Protein AF-A0A5C6YW09-F1 (afdb_monomer_lite)

Structure (mmCIF, N/CA/C/O backbone):
data_AF-A0A5C6YW09-F1
#
_entry.id   AF-A0A5C6YW09-F1
#
loop_
_atom_site.group_PDB
_atom_site.id
_atom_site.type_symbol
_atom_site.label_atom_id
_atom_site.label_alt_id
_atom_site.label_comp_id
_atom_site.label_asym_id
_atom_site.label_entity_id
_atom_site.label_seq_id
_atom_site.pdbx_PDB_ins_code
_atom_site.Cartn_x
_atom_site.Cartn_y
_atom_site.Cartn_z
_atom_site.occupancy
_atom_site.B_iso_or_equiv
_atom_site.auth_seq_id
_atom_site.auth_comp_id
_atom_site.auth_asym_id
_atom_site.auth_atom_id
_atom_site.pdbx_PDB_model_num
ATOM 1 N N . ALA A 1 1 ? 4.874 3.820 -14.809 1.00 83.19 1 ALA A N 1
ATOM 2 C CA . ALA A 1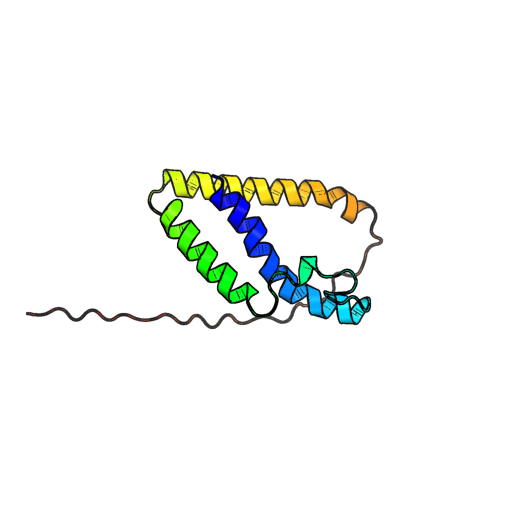 1 ? 4.154 4.893 -14.077 1.00 83.19 1 ALA A CA 1
ATOM 3 C C . ALA A 1 1 ? 2.950 4.374 -13.273 1.00 83.19 1 ALA A C 1
ATOM 5 O O . ALA A 1 1 ? 3.079 4.273 -12.063 1.00 83.19 1 ALA A O 1
ATOM 6 N N . ALA A 1 2 ? 1.816 3.986 -13.883 1.00 95.44 2 ALA A N 1
ATOM 7 C CA . ALA A 1 2 ? 0.582 3.629 -13.148 1.00 95.44 2 ALA A CA 1
ATOM 8 C C . ALA A 1 2 ? 0.754 2.545 -12.058 1.00 95.44 2 ALA A C 1
ATOM 10 O O . ALA A 1 2 ? 0.219 2.683 -10.960 1.00 95.44 2 ALA A O 1
ATOM 11 N N . PHE A 1 3 ? 1.565 1.512 -12.320 1.00 97.56 3 PHE A N 1
ATOM 12 C CA . PHE A 1 3 ? 1.893 0.470 -11.335 1.00 97.56 3 PHE A CA 1
ATOM 13 C C . PHE A 1 3 ? 2.558 1.006 -10.060 1.00 97.56 3 PHE A C 1
ATOM 15 O O . PHE A 1 3 ? 2.364 0.435 -8.992 1.00 97.56 3 PHE A O 1
ATOM 22 N N . GLY A 1 4 ? 3.287 2.119 -10.145 1.00 98.31 4 GLY A N 1
ATOM 23 C CA . GLY A 1 4 ? 3.874 2.789 -8.988 1.00 98.31 4 GLY A CA 1
ATOM 24 C C . GLY A 1 4 ? 2.832 3.388 -8.052 1.00 98.31 4 GLY A C 1
ATOM 25 O O . GLY A 1 4 ? 2.873 3.166 -6.847 1.00 98.31 4 GLY A O 1
ATOM 26 N N . SER A 1 5 ? 1.853 4.106 -8.602 1.00 98.44 5 SER A N 1
ATOM 27 C CA . SER A 1 5 ? 0.741 4.644 -7.811 1.00 98.44 5 SER A CA 1
ATOM 28 C C . SER A 1 5 ? -0.116 3.532 -7.213 1.00 98.44 5 SER A C 1
ATOM 30 O O . SER A 1 5 ? -0.451 3.580 -6.031 1.00 98.44 5 SER A O 1
ATOM 32 N N . LEU A 1 6 ? -0.410 2.489 -7.998 1.00 98.06 6 LEU A N 1
ATOM 33 C CA . LEU A 1 6 ? -1.140 1.319 -7.508 1.00 98.06 6 LEU A CA 1
ATOM 34 C C . LEU A 1 6 ? -0.381 0.589 -6.397 1.00 98.06 6 LEU A C 1
ATOM 36 O O . LEU A 1 6 ? -1.008 0.157 -5.441 1.00 98.06 6 LEU A O 1
ATOM 40 N N . TYR A 1 7 ? 0.952 0.521 -6.449 1.00 98.12 7 TYR A N 1
ATOM 41 C CA . TYR A 1 7 ? 1.749 -0.065 -5.369 1.00 98.12 7 TYR A CA 1
ATOM 42 C C . TYR A 1 7 ? 1.478 0.605 -4.018 1.00 98.12 7 TYR A C 1
ATOM 44 O O . TYR A 1 7 ? 1.332 -0.082 -3.008 1.00 98.12 7 TYR A O 1
ATOM 52 N N . VAL A 1 8 ? 1.369 1.935 -3.997 1.00 98.12 8 VAL A N 1
ATOM 53 C CA . VAL A 1 8 ? 1.068 2.687 -2.771 1.00 98.12 8 VAL A CA 1
ATOM 54 C C . VAL A 1 8 ? -0.343 2.380 -2.273 1.00 98.12 8 VAL A C 1
ATOM 56 O O . VAL A 1 8 ? -0.534 2.112 -1.086 1.00 98.12 8 VAL A O 1
ATOM 59 N N . LEU A 1 9 ? -1.325 2.389 -3.176 1.00 96.06 9 LEU A N 1
ATOM 60 C CA . LEU A 1 9 ? -2.731 2.183 -2.826 1.00 96.06 9 LEU A CA 1
ATOM 61 C C . LEU A 1 9 ? -3.009 0.742 -2.379 1.00 96.06 9 LEU A C 1
ATOM 63 O O . LEU A 1 9 ? -3.559 0.540 -1.299 1.00 96.06 9 LEU A O 1
ATOM 67 N N . GLU A 1 10 ? -2.561 -0.253 -3.141 1.00 96.38 10 GLU A N 1
ATOM 68 C CA . GLU A 1 10 ? -2.722 -1.674 -2.807 1.00 96.38 10 GLU A CA 1
ATOM 69 C C . GLU A 1 10 ? -1.928 -2.045 -1.547 1.00 96.38 10 GLU A C 1
ATOM 71 O O . GLU A 1 10 ? -2.409 -2.777 -0.680 1.00 96.38 10 GLU A O 1
ATOM 76 N N . GLY A 1 11 ? -0.727 -1.480 -1.387 1.00 96.31 11 GLY A N 1
ATOM 77 C CA . GLY A 1 11 ? 0.097 -1.683 -0.198 1.00 96.31 11 GLY A CA 1
ATOM 78 C C . GLY A 1 11 ? -0.534 -1.104 1.070 1.00 96.31 11 GLY 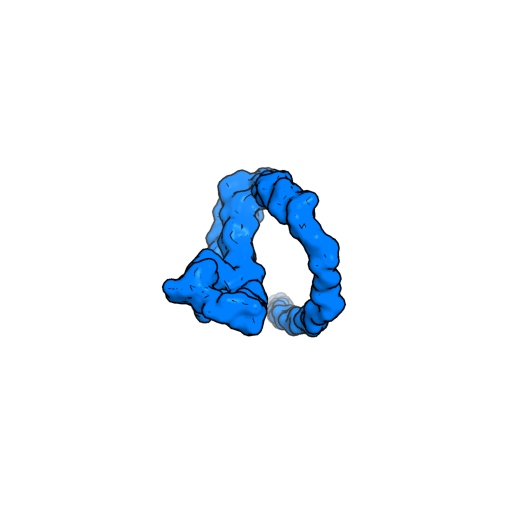A C 1
ATOM 79 O O . GLY A 1 11 ? -0.345 -1.655 2.158 1.00 96.31 11 GLY A O 1
ATOM 80 N N . SER A 1 12 ? -1.333 -0.037 0.952 1.00 96.44 12 SER A N 1
ATOM 81 C CA . SER A 1 12 ? -1.997 0.599 2.097 1.00 96.44 12 SER A CA 1
ATOM 82 C C . SER A 1 12 ? -2.957 -0.345 2.836 1.00 96.44 12 SER A C 1
ATOM 84 O O . SER A 1 12 ? -3.096 -0.241 4.058 1.00 96.44 12 SER A O 1
ATOM 86 N N . ALA A 1 13 ? -3.538 -1.332 2.141 1.00 95.94 13 ALA A N 1
ATOM 87 C CA . ALA A 1 13 ? -4.430 -2.320 2.744 1.00 95.94 13 ALA A CA 1
ATOM 88 C C . ALA A 1 13 ? -3.726 -3.175 3.816 1.00 95.94 13 ALA A C 1
ATOM 90 O O . ALA A 1 13 ? -4.347 -3.552 4.812 1.00 95.94 13 ALA A O 1
ATOM 91 N N . LEU A 1 14 ? -2.417 -3.434 3.672 1.00 96.56 14 LEU A N 1
ATOM 92 C CA . LEU A 1 14 ? -1.621 -4.118 4.699 1.00 96.56 14 LEU A CA 1
ATOM 93 C C . LEU A 1 14 ? -1.489 -3.278 5.971 1.00 96.56 14 LEU A C 1
ATOM 95 O O . LEU A 1 14 ? -1.622 -3.807 7.072 1.00 96.56 14 LEU A O 1
ATOM 99 N N . GLY A 1 15 ? -1.271 -1.968 5.828 1.00 95.12 15 GLY A N 1
ATOM 100 C CA . GLY A 1 15 ? -1.302 -1.038 6.958 1.00 95.12 15 GLY A CA 1
ATOM 101 C C . GLY A 1 15 ? -2.680 -1.014 7.624 1.00 95.12 15 GLY A C 1
ATOM 102 O O . GLY A 1 15 ? -2.780 -1.026 8.849 1.00 95.12 15 GLY A O 1
ATOM 103 N N . GLY A 1 16 ? -3.748 -1.090 6.826 1.00 95.62 16 GLY A N 1
ATOM 104 C CA . GLY A 1 16 ? -5.121 -1.237 7.306 1.00 95.62 16 GLY A CA 1
ATOM 105 C C . GLY A 1 16 ? -5.334 -2.451 8.223 1.00 95.62 16 GLY A C 1
ATOM 106 O O . GLY A 1 16 ? -5.999 -2.321 9.254 1.00 95.62 16 GLY A O 1
ATOM 107 N N . GLN A 1 17 ? -4.702 -3.597 7.935 1.00 95.69 17 GLN A N 1
ATOM 108 C CA . GLN A 1 17 ? -4.758 -4.776 8.818 1.00 95.69 17 GLN A CA 1
ATOM 109 C C . GLN A 1 17 ? -4.148 -4.511 10.199 1.00 95.69 17 GLN A C 1
ATOM 111 O O . GLN A 1 17 ? -4.614 -5.061 11.192 1.00 95.69 17 GLN A O 1
ATOM 116 N N . VAL A 1 18 ? -3.134 -3.645 10.278 1.00 95.50 18 VAL A N 1
ATOM 117 C CA . VAL A 1 18 ? -2.531 -3.227 11.553 1.00 95.50 18 VAL A CA 1
ATOM 118 C C . VAL A 1 18 ? -3.439 -2.238 12.289 1.00 95.50 18 VAL A C 1
ATOM 120 O O . VAL A 1 18 ? -3.581 -2.317 13.509 1.00 95.50 18 VAL A O 1
ATOM 123 N N . LEU A 1 19 ? -4.089 -1.324 11.561 1.00 95.94 19 LEU A N 1
ATOM 124 C CA . LEU A 1 19 ? -4.957 -0.296 12.142 1.00 95.94 19 LEU A CA 1
ATOM 125 C C . LEU A 1 19 ? -6.316 -0.839 12.601 1.00 95.94 19 LEU A C 1
ATOM 127 O O . LEU A 1 19 ? -6.850 -0.370 13.603 1.00 95.94 19 LEU A O 1
ATOM 131 N N . THR A 1 20 ? -6.879 -1.833 11.913 1.00 95.50 20 THR A N 1
ATOM 132 C CA . THR A 1 20 ? -8.235 -2.343 12.185 1.00 95.50 20 THR A CA 1
ATOM 133 C C . THR A 1 20 ? -8.429 -2.802 13.644 1.00 95.50 20 THR A C 1
ATOM 135 O O . THR A 1 20 ? -9.387 -2.345 14.274 1.00 95.50 20 THR A O 1
ATOM 138 N N . PRO A 1 21 ? -7.525 -3.597 14.258 1.00 94.94 21 PRO A N 1
ATOM 139 C CA . PRO A 1 21 ? -7.620 -3.937 15.681 1.00 94.94 21 PRO A CA 1
ATOM 140 C C . PRO A 1 21 ? -7.553 -2.716 16.609 1.00 94.94 21 PRO A C 1
ATOM 142 O O . PRO A 1 21 ? -8.230 -2.677 17.636 1.00 94.94 21 PRO A O 1
ATOM 145 N N . MET A 1 22 ? -6.763 -1.697 16.252 1.00 96.75 22 MET A N 1
ATOM 146 C CA . MET A 1 22 ? -6.633 -0.467 17.041 1.00 96.75 22 MET A CA 1
ATOM 147 C C . MET A 1 22 ? -7.917 0.366 16.995 1.00 96.75 22 MET A C 1
ATOM 149 O O . MET A 1 22 ? -8.339 0.896 18.024 1.00 96.75 22 MET A O 1
ATOM 153 N N . LEU A 1 23 ? -8.549 0.461 15.822 1.00 96.25 23 LEU A N 1
ATOM 154 C CA . LEU A 1 23 ? -9.821 1.159 15.627 1.00 96.25 23 LEU A CA 1
ATOM 155 C C . LEU A 1 23 ? -10.952 0.489 16.411 1.00 96.25 23 LEU A C 1
ATOM 157 O O . LEU A 1 23 ? -11.736 1.179 17.066 1.00 96.25 23 LEU A O 1
ATOM 161 N N . LEU A 1 24 ? -10.991 -0.844 16.420 1.00 96.00 24 LEU A N 1
ATOM 162 C CA . LEU A 1 24 ? -11.931 -1.594 17.246 1.00 96.00 24 LEU A CA 1
ATOM 163 C C . LEU A 1 24 ? -11.699 -1.322 18.737 1.00 96.00 24 LEU A C 1
ATOM 165 O O . LEU A 1 24 ? -12.628 -0.941 19.444 1.00 96.00 24 LEU A O 1
ATOM 169 N N . ALA A 1 25 ? -10.460 -1.469 19.210 1.00 96.94 25 ALA A N 1
ATOM 170 C CA . ALA A 1 25 ? -10.138 -1.341 20.629 1.00 96.94 25 ALA A CA 1
ATOM 171 C C . ALA A 1 25 ? -10.372 0.074 21.184 1.00 96.94 25 ALA A C 1
ATOM 173 O O . ALA A 1 25 ? -10.794 0.223 22.328 1.00 96.94 25 ALA A O 1
ATOM 174 N N . ARG A 1 26 ? -10.086 1.118 20.396 1.00 96.31 26 ARG A N 1
ATOM 175 C CA . ARG A 1 26 ? -10.157 2.518 20.854 1.00 96.31 26 ARG A CA 1
ATOM 176 C C . ARG A 1 26 ? -11.491 3.192 20.564 1.00 96.31 26 ARG A C 1
ATOM 178 O O . ARG A 1 26 ? -11.880 4.095 21.298 1.00 96.31 26 ARG A O 1
ATOM 185 N N . HIS A 1 27 ? -12.171 2.782 19.496 1.00 95.75 27 HIS A N 1
ATOM 186 C CA . HIS A 1 27 ? -13.347 3.487 18.983 1.00 95.75 27 HIS A CA 1
ATOM 187 C C . HIS A 1 27 ? -14.557 2.576 18.745 1.00 95.75 27 HIS A C 1
ATOM 189 O O . HIS A 1 27 ? -15.610 3.069 18.351 1.00 95.75 27 HIS A O 1
ATOM 195 N N . GLY A 1 28 ? -14.444 1.262 18.977 1.00 96.12 28 GLY A N 1
ATOM 196 C CA . GLY A 1 28 ? -15.538 0.312 18.755 1.00 96.12 28 GLY A CA 1
ATOM 197 C C . GLY A 1 28 ? -15.938 0.158 17.284 1.00 96.12 28 GLY A C 1
ATOM 198 O O . GLY A 1 28 ? -17.039 -0.313 17.000 1.00 96.12 28 GLY A O 1
ATOM 199 N N . LEU A 1 29 ? -15.079 0.584 16.351 1.00 97.62 29 LEU A N 1
ATOM 200 C CA . LEU A 1 29 ? -15.352 0.529 14.916 1.00 97.62 29 LEU A CA 1
ATOM 201 C C . LEU A 1 29 ? -15.040 -0.866 14.369 1.00 97.62 29 LEU A C 1
ATOM 203 O O . LEU A 1 29 ? -13.967 -1.415 14.618 1.00 97.62 29 LEU A O 1
ATOM 207 N N . THR A 1 30 ? -15.972 -1.416 13.594 1.00 96.31 30 THR A N 1
ATOM 208 C CA . THR A 1 30 ? -15.816 -2.700 12.891 1.00 96.31 30 THR A CA 1
ATOM 209 C C . THR A 1 30 ? -15.821 -2.468 11.378 1.00 96.31 30 THR A C 1
ATOM 211 O O . THR A 1 30 ? -16.227 -1.387 10.929 1.00 96.31 30 THR A O 1
ATOM 214 N N . PRO A 1 31 ? -15.398 -3.445 10.557 1.00 95.00 31 PRO A N 1
ATOM 215 C CA . PRO A 1 31 ? -15.506 -3.336 9.103 1.00 95.00 31 PRO A CA 1
ATOM 216 C C . PRO A 1 31 ? -16.930 -2.993 8.638 1.00 95.00 31 PRO A C 1
ATOM 218 O O . PRO A 1 31 ? -17.117 -2.124 7.795 1.00 95.00 31 PRO A O 1
ATOM 221 N N . GLU A 1 32 ? -17.947 -3.573 9.271 1.00 96.56 32 GLU A N 1
ATOM 222 C CA . GLU A 1 32 ? -19.369 -3.340 8.983 1.00 96.56 32 GLU A CA 1
ATOM 223 C C . GLU A 1 32 ? -19.865 -1.990 9.527 1.00 96.56 32 GLU A C 1
ATOM 225 O O . GLU A 1 32 ? -20.968 -1.546 9.208 1.00 96.56 32 GLU A O 1
ATOM 230 N N . ARG A 1 33 ? -19.070 -1.336 10.383 1.00 95.12 33 ARG A N 1
ATOM 231 C CA . ARG A 1 33 ? -19.438 -0.131 11.134 1.00 95.12 33 ARG A CA 1
ATOM 232 C C . ARG A 1 33 ? -18.302 0.891 11.134 1.00 95.12 33 ARG A C 1
ATOM 234 O O . ARG A 1 33 ? -17.719 1.191 12.172 1.00 95.12 33 ARG A O 1
ATOM 241 N N . GLY A 1 34 ? -18.014 1.448 9.958 1.00 92.06 34 GLY A N 1
ATOM 242 C CA . GLY A 1 34 ? -17.152 2.627 9.811 1.00 92.06 34 GLY A CA 1
ATOM 243 C C . GLY A 1 34 ? -15.653 2.356 9.646 1.00 92.06 34 GLY A C 1
ATOM 244 O O . GLY A 1 34 ? -14.907 3.312 9.461 1.00 92.06 34 GLY A O 1
ATOM 245 N N . ALA A 1 35 ? -15.203 1.094 9.650 1.00 96.06 35 ALA A N 1
ATOM 246 C CA . ALA A 1 35 ? -13.803 0.729 9.386 1.00 96.06 35 ALA A CA 1
ATOM 247 C C . ALA A 1 35 ? -13.598 -0.137 8.124 1.00 96.06 35 ALA A C 1
ATOM 249 O O . ALA A 1 35 ? -12.516 -0.694 7.945 1.00 96.06 35 ALA A O 1
ATOM 250 N N . ALA A 1 36 ? -14.596 -0.235 7.232 1.00 95.00 36 ALA A N 1
ATOM 251 C CA . ALA A 1 36 ? -14.541 -1.056 6.012 1.00 95.00 36 ALA A CA 1
ATOM 252 C C . ALA A 1 36 ? -13.270 -0.823 5.178 1.00 95.00 36 ALA A C 1
ATOM 254 O O . ALA A 1 36 ? -12.631 -1.774 4.742 1.00 95.00 36 ALA A O 1
ATOM 255 N N . TYR A 1 37 ? -12.874 0.443 5.006 1.00 93.19 37 TYR A N 1
ATOM 256 C CA . TYR A 1 37 ? -11.676 0.810 4.248 1.00 93.19 37 TYR A CA 1
ATOM 257 C C . TYR A 1 37 ? -10.399 0.182 4.830 1.00 93.19 37 TYR A C 1
ATOM 259 O O . TYR A 1 37 ? -9.610 -0.417 4.105 1.00 93.19 37 TYR A O 1
ATOM 267 N N . PHE A 1 38 ? -10.213 0.262 6.152 1.00 94.88 38 PHE A N 1
ATOM 268 C CA . PHE A 1 38 ? -9.030 -0.281 6.828 1.00 94.88 38 PHE A CA 1
ATOM 269 C C . PHE A 1 38 ? -9.024 -1.811 6.852 1.00 94.88 38 PHE A C 1
ATOM 271 O O . PHE A 1 38 ? -7.959 -2.419 6.924 1.00 94.88 38 PHE A O 1
ATOM 278 N N . HIS A 1 39 ? -10.193 -2.439 6.738 1.00 94.56 39 HIS A N 1
ATOM 279 C CA . HIS A 1 39 ? -10.291 -3.889 6.657 1.00 94.56 39 HIS A CA 1
ATOM 280 C C . HIS A 1 39 ? -9.746 -4.459 5.339 1.00 94.56 39 HIS A C 1
ATOM 282 O O . HIS A 1 39 ? -9.427 -5.647 5.291 1.00 94.56 39 HIS A O 1
ATOM 288 N N . GLY A 1 40 ? -9.605 -3.647 4.284 1.00 93.19 40 GLY A N 1
ATOM 289 C CA . GLY A 1 40 ? -9.081 -4.087 2.991 1.00 93.19 40 GLY A CA 1
ATOM 290 C C . GLY A 1 40 ? -9.829 -5.312 2.456 1.00 93.19 40 GLY A C 1
ATOM 291 O O . GLY A 1 40 ? -11.049 -5.296 2.321 1.00 93.19 40 GLY A O 1
ATOM 292 N N . PHE A 1 41 ? -9.094 -6.398 2.202 1.00 94.56 41 PHE A N 1
ATOM 293 C CA . PHE A 1 41 ? -9.646 -7.687 1.764 1.00 94.56 41 PHE A CA 1
ATOM 294 C C . PHE A 1 41 ? -9.683 -8.734 2.894 1.00 94.56 41 PHE A C 1
ATOM 296 O O . PHE A 1 41 ? -9.678 -9.940 2.632 1.00 94.56 41 PHE A O 1
ATOM 303 N N . GLY A 1 42 ? -9.650 -8.294 4.156 1.00 94.19 42 GLY A N 1
ATOM 304 C CA . GLY A 1 42 ? -9.586 -9.162 5.330 1.00 94.19 42 GLY A CA 1
ATOM 305 C C . GLY A 1 42 ? -8.387 -10.109 5.278 1.00 94.19 42 GLY A C 1
ATOM 306 O O . GLY A 1 42 ? -7.278 -9.707 4.911 1.00 94.19 42 GLY A O 1
ATOM 307 N N . GLU A 1 43 ? -8.616 -11.391 5.566 1.00 95.25 43 GLU A N 1
ATOM 308 C CA . GLU A 1 43 ? -7.586 -12.445 5.543 1.00 95.25 43 GLU A CA 1
ATOM 309 C C . GLU A 1 43 ? -6.894 -12.590 4.177 1.00 95.25 43 GLU A C 1
ATOM 311 O O . GLU A 1 43 ? -5.731 -12.991 4.089 1.00 95.25 43 GLU A O 1
ATOM 316 N N . ARG A 1 44 ? -7.577 -12.207 3.091 1.00 97.12 44 ARG A N 1
ATOM 317 C CA . ARG A 1 44 ? -7.019 -12.258 1.736 1.00 97.12 44 ARG A CA 1
ATOM 318 C C . ARG A 1 44 ? -6.078 -11.104 1.415 1.00 97.12 44 ARG A C 1
ATOM 320 O O . ARG A 1 44 ? -5.376 -11.194 0.410 1.00 97.12 44 ARG A O 1
ATOM 327 N N . THR A 1 45 ? -5.998 -10.063 2.244 1.00 96.88 45 THR A N 1
ATOM 328 C CA . THR A 1 45 ? -5.170 -8.871 1.973 1.00 96.88 45 THR A CA 1
ATOM 329 C C . THR A 1 45 ? -3.716 -9.240 1.682 1.00 96.88 45 THR A C 1
ATOM 331 O O . THR A 1 45 ? -3.133 -8.777 0.704 1.00 96.88 45 THR A O 1
ATOM 334 N N . GLY A 1 46 ? -3.134 -10.148 2.472 1.00 96.69 46 GLY A N 1
ATOM 335 C CA . GLY A 1 46 ? -1.764 -10.609 2.244 1.00 96.69 46 GLY A CA 1
ATOM 336 C C . GLY A 1 46 ? -1.584 -11.379 0.931 1.00 96.69 46 GLY A C 1
ATOM 337 O O . GLY A 1 46 ? -0.528 -11.279 0.308 1.00 96.69 46 GLY A O 1
ATOM 338 N N . ALA A 1 47 ? -2.592 -12.142 0.498 1.00 97.94 47 ALA A N 1
ATOM 339 C CA . ALA A 1 47 ? -2.564 -12.856 -0.778 1.00 97.94 47 ALA A CA 1
ATOM 340 C C . ALA A 1 47 ? -2.683 -11.889 -1.960 1.00 97.94 47 ALA A C 1
ATOM 342 O O . ALA A 1 47 ? -1.834 -11.920 -2.847 1.00 97.94 47 ALA A O 1
ATOM 343 N N . MET A 1 48 ? -3.645 -10.966 -1.902 1.00 97.75 48 MET A N 1
ATOM 344 C CA . MET A 1 48 ? -3.845 -9.959 -2.946 1.00 97.75 48 MET A CA 1
ATOM 345 C C . MET A 1 48 ? -2.624 -9.055 -3.115 1.00 97.75 48 MET A C 1
ATOM 347 O O . MET A 1 48 ? -2.222 -8.775 -4.239 1.00 97.75 48 MET A O 1
ATOM 351 N N . TRP A 1 49 ? -1.943 -8.696 -2.022 1.00 97.81 49 TRP A N 1
ATOM 352 C CA . TRP A 1 49 ? -0.680 -7.963 -2.116 1.00 97.81 49 TRP A CA 1
ATOM 353 C C . TRP A 1 49 ? 0.423 -8.745 -2.841 1.00 97.81 49 TRP A C 1
ATOM 355 O O . TRP A 1 49 ? 1.193 -8.181 -3.620 1.00 97.81 49 TRP A O 1
ATOM 365 N N . ARG A 1 50 ? 0.542 -10.053 -2.583 1.00 98.31 50 ARG A N 1
ATOM 366 C CA . ARG A 1 50 ? 1.530 -10.893 -3.279 1.00 98.31 50 ARG A CA 1
ATOM 367 C C . ARG A 1 50 ? 1.221 -10.989 -4.769 1.00 98.31 50 ARG A C 1
ATOM 369 O O . ARG A 1 50 ? 2.141 -10.823 -5.563 1.00 98.31 50 ARG A O 1
ATOM 376 N N . GLU A 1 51 ? -0.040 -11.216 -5.124 1.00 98.31 51 GLU A N 1
ATOM 377 C CA . GLU A 1 51 ? -0.501 -11.275 -6.517 1.00 98.31 51 GLU A CA 1
ATOM 378 C C . GLU A 1 51 ? -0.244 -9.950 -7.242 1.00 98.31 51 GLU A C 1
ATOM 380 O O . GLU A 1 51 ? 0.346 -9.937 -8.322 1.00 98.31 51 GLU A O 1
ATOM 385 N N . PHE A 1 52 ? -0.583 -8.821 -6.613 1.00 98.25 52 PHE A N 1
ATOM 386 C CA . PHE A 1 52 ? -0.307 -7.504 -7.177 1.00 98.25 52 PHE A CA 1
ATOM 387 C C . PHE A 1 52 ? 1.191 -7.290 -7.427 1.00 98.25 52 PHE A C 1
ATOM 389 O O . PHE A 1 52 ? 1.572 -6.833 -8.501 1.00 98.25 52 PHE A O 1
ATOM 396 N N . ARG A 1 53 ? 2.063 -7.646 -6.473 1.00 97.88 53 ARG A N 1
ATOM 397 C CA . ARG A 1 53 ? 3.516 -7.490 -6.660 1.00 97.88 53 ARG A CA 1
ATOM 398 C C . ARG A 1 53 ? 4.059 -8.338 -7.806 1.00 97.88 53 ARG A C 1
ATOM 400 O O . ARG A 1 53 ? 4.925 -7.858 -8.524 1.00 97.88 53 ARG A O 1
ATOM 407 N N . GLN A 1 54 ? 3.553 -9.557 -7.994 1.00 98.25 54 GLN A N 1
ATOM 408 C CA . GLN A 1 54 ? 3.925 -10.392 -9.143 1.00 98.25 54 GLN A CA 1
ATOM 409 C C . GLN A 1 54 ? 3.515 -9.731 -10.463 1.00 98.25 54 GLN A C 1
ATOM 411 O O . GLN A 1 54 ? 4.297 -9.702 -11.410 1.00 98.25 54 GLN A O 1
ATOM 416 N N . LEU A 1 55 ? 2.314 -9.150 -10.513 1.00 97.38 55 LEU A N 1
ATOM 417 C CA . LEU A 1 55 ? 1.854 -8.407 -11.682 1.00 97.38 55 LEU A CA 1
ATOM 418 C C . LEU A 1 55 ? 2.706 -7.154 -11.931 1.00 97.38 55 LEU A C 1
ATOM 420 O O . LEU A 1 55 ? 3.101 -6.902 -13.064 1.00 97.38 55 LEU A O 1
ATOM 424 N N . ALA A 1 56 ? 3.014 -6.383 -10.888 1.00 97.19 56 ALA A N 1
ATOM 425 C CA . ALA A 1 56 ? 3.834 -5.182 -10.997 1.00 97.19 56 ALA A CA 1
ATOM 426 C C . ALA A 1 56 ? 5.255 -5.500 -11.484 1.00 97.19 56 ALA A C 1
ATOM 428 O O . ALA A 1 56 ? 5.774 -4.791 -12.343 1.00 97.19 56 ALA A O 1
ATOM 429 N N . ASP A 1 57 ? 5.855 -6.587 -10.996 1.00 97.06 57 ASP A N 1
ATOM 430 C CA . ASP A 1 57 ? 7.161 -7.061 -11.457 1.00 97.06 57 ASP A CA 1
ATOM 431 C C . ASP A 1 57 ? 7.120 -7.458 -12.942 1.00 97.06 57 ASP A C 1
ATOM 433 O O . ASP A 1 57 ? 7.927 -6.992 -13.742 1.00 97.06 57 ASP A O 1
ATOM 437 N N . ALA A 1 58 ? 6.096 -8.209 -13.354 1.00 96.75 58 ALA A N 1
ATOM 438 C CA . ALA A 1 58 ? 5.935 -8.614 -14.749 1.00 96.75 58 ALA A CA 1
ATOM 439 C C . ALA A 1 58 ? 5.679 -7.436 -15.710 1.00 96.75 58 ALA A C 1
ATOM 441 O O . ALA A 1 58 ? 6.103 -7.486 -16.862 1.00 96.75 58 ALA A O 1
ATOM 442 N N . GLN A 1 59 ? 4.960 -6.400 -15.268 1.00 95.25 59 GLN A N 1
ATOM 443 C CA . GLN A 1 59 ? 4.495 -5.309 -16.137 1.00 95.25 59 GLN A CA 1
ATOM 444 C C . GLN A 1 59 ? 5.368 -4.053 -16.091 1.00 95.25 59 GLN A C 1
ATOM 446 O O . GLN A 1 59 ? 5.378 -3.283 -17.047 1.00 95.25 59 GLN A O 1
ATOM 451 N N . ALA A 1 60 ? 6.072 -3.816 -14.987 1.00 95.06 60 ALA A N 1
ATOM 452 C CA . ALA A 1 60 ? 6.895 -2.625 -14.788 1.00 95.06 60 ALA A CA 1
ATOM 453 C C . ALA A 1 60 ? 8.320 -2.946 -14.311 1.00 95.06 60 ALA A C 1
ATOM 455 O O . ALA A 1 60 ? 9.123 -2.028 -14.201 1.00 95.06 60 ALA A O 1
ATOM 456 N N . GLY A 1 61 ? 8.646 -4.214 -14.028 1.00 92.81 61 GLY A N 1
ATOM 457 C CA . GLY A 1 61 ? 9.966 -4.664 -13.572 1.00 92.81 61 GLY A CA 1
ATOM 45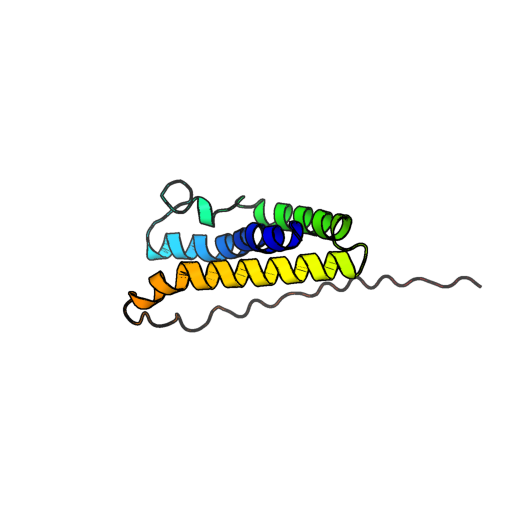8 C C . GLY A 1 61 ? 10.951 -5.026 -14.690 1.00 92.81 61 GLY A C 1
ATOM 459 O O . GLY A 1 61 ? 12.150 -5.123 -14.440 1.00 92.81 61 GLY A O 1
ATOM 460 N N . ALA A 1 62 ? 10.470 -5.207 -15.924 1.00 90.19 62 ALA A N 1
ATOM 461 C CA . ALA A 1 62 ? 11.237 -5.819 -17.012 1.00 90.19 62 ALA A CA 1
ATOM 462 C C . ALA A 1 62 ? 12.450 -5.001 -17.499 1.00 90.19 62 ALA A C 1
ATOM 464 O O . ALA A 1 62 ? 13.414 -5.577 -18.000 1.00 90.19 62 ALA A O 1
ATOM 465 N N . ASN A 1 63 ? 12.418 -3.672 -17.380 1.00 95.31 63 ASN A N 1
ATOM 466 C CA . ASN A 1 63 ? 13.536 -2.803 -17.746 1.00 95.31 63 ASN A CA 1
ATOM 467 C C . ASN A 1 63 ? 13.675 -1.629 -16.765 1.00 95.31 63 ASN A C 1
ATOM 469 O O . ASN A 1 63 ? 12.745 -1.305 -16.026 1.00 95.31 63 ASN A O 1
ATOM 473 N N . GLU A 1 64 ? 14.853 -0.998 -16.758 1.00 96.88 64 GLU A N 1
ATOM 474 C CA . GLU A 1 64 ? 15.169 0.073 -15.804 1.00 96.88 64 GLU A CA 1
ATOM 475 C C . GLU A 1 64 ? 14.272 1.300 -15.991 1.00 96.88 64 GLU A C 1
ATOM 477 O O . GLU A 1 64 ? 13.796 1.863 -15.015 1.00 96.88 64 GLU A O 1
ATOM 482 N N . THR A 1 65 ? 13.973 1.683 -17.233 1.00 97.25 65 THR A N 1
ATOM 483 C CA . THR A 1 65 ? 13.164 2.875 -17.521 1.00 97.25 65 THR A CA 1
ATOM 484 C C . THR A 1 65 ? 11.743 2.758 -16.969 1.00 97.25 65 THR A C 1
ATOM 486 O O . THR A 1 65 ? 11.235 3.699 -16.356 1.00 97.25 65 THR A O 1
ATOM 489 N N . ASP A 1 66 ? 11.100 1.603 -17.140 1.00 96.19 66 ASP A N 1
ATOM 490 C CA . ASP A 1 66 ? 9.755 1.354 -16.618 1.00 96.19 66 ASP A CA 1
ATOM 491 C C . ASP A 1 66 ? 9.747 1.248 -15.089 1.00 96.19 66 ASP A C 1
ATOM 493 O O . ASP A 1 66 ? 8.827 1.772 -14.442 1.00 96.19 66 ASP A O 1
ATOM 497 N N . ARG A 1 67 ? 10.800 0.648 -14.513 1.00 97.69 67 ARG A N 1
ATOM 498 C CA . ARG A 1 67 ? 11.020 0.591 -13.062 1.00 97.69 67 ARG A CA 1
ATOM 499 C C . ARG A 1 67 ? 11.167 1.986 -12.473 1.00 97.69 67 ARG A C 1
ATOM 501 O O . ARG A 1 67 ? 10.445 2.316 -11.535 1.00 97.69 67 ARG A O 1
ATOM 508 N N . ASP A 1 68 ? 12.015 2.826 -13.054 1.00 98.19 68 ASP A N 1
ATOM 509 C CA . ASP A 1 68 ? 12.215 4.212 -12.629 1.00 98.19 68 ASP A CA 1
ATOM 510 C C . ASP A 1 68 ? 10.915 5.011 -12.721 1.00 98.19 68 ASP A C 1
ATOM 512 O O . ASP A 1 68 ? 10.514 5.684 -11.768 1.00 98.19 68 ASP A O 1
ATOM 516 N N . ALA A 1 69 ? 10.181 4.872 -13.829 1.00 97.94 69 ALA A N 1
ATOM 517 C CA . ALA A 1 69 ? 8.892 5.529 -14.004 1.00 97.94 69 ALA A CA 1
ATOM 518 C C . ALA A 1 69 ? 7.839 5.054 -12.985 1.00 97.94 69 ALA A C 1
ATOM 520 O O . ALA A 1 69 ? 6.960 5.828 -12.599 1.00 97.94 69 ALA A O 1
ATOM 521 N N . ALA A 1 70 ? 7.863 3.785 -12.567 1.00 98.31 70 ALA A N 1
ATOM 522 C CA . ALA A 1 70 ? 7.006 3.280 -11.495 1.00 98.31 70 ALA A CA 1
ATOM 523 C C . ALA A 1 70 ? 7.447 3.814 -10.122 1.00 98.31 70 ALA A C 1
ATOM 525 O O . ALA A 1 70 ? 6.615 4.328 -9.378 1.00 98.31 70 ALA A O 1
ATOM 526 N N . CYS A 1 71 ? 8.741 3.787 -9.806 1.00 98.44 71 CYS A N 1
ATOM 527 C CA . CYS A 1 71 ? 9.282 4.338 -8.563 1.00 98.44 71 CYS A CA 1
ATOM 528 C C . CYS A 1 71 ? 8.944 5.827 -8.403 1.00 98.44 71 CYS A C 1
ATOM 530 O O . CYS A 1 71 ? 8.434 6.234 -7.359 1.00 98.44 71 CYS A O 1
ATOM 532 N N . HIS A 1 72 ? 9.144 6.633 -9.449 1.00 98.62 72 HIS A N 1
ATOM 533 C CA . HIS A 1 72 ? 8.799 8.056 -9.437 1.00 98.62 72 HIS A CA 1
ATOM 534 C C . HIS A 1 72 ? 7.307 8.286 -9.169 1.00 98.62 72 HIS A C 1
ATOM 536 O O . HIS A 1 72 ? 6.954 9.103 -8.319 1.00 98.62 72 HIS A O 1
ATOM 542 N N . ALA A 1 73 ? 6.424 7.532 -9.829 1.00 98.69 73 ALA A N 1
ATOM 543 C CA . ALA A 1 73 ? 4.983 7.642 -9.607 1.00 98.69 73 ALA A CA 1
ATOM 544 C C . ALA A 1 73 ? 4.568 7.213 -8.187 1.00 98.69 73 ALA A C 1
ATOM 546 O O . ALA A 1 73 ? 3.690 7.834 -7.586 1.00 98.69 73 ALA A O 1
ATOM 547 N N . ALA A 1 74 ? 5.212 6.189 -7.617 1.00 98.69 74 ALA A N 1
ATOM 548 C CA . ALA A 1 74 ? 4.985 5.785 -6.230 1.00 98.69 74 ALA A CA 1
ATOM 549 C C . ALA A 1 74 ? 5.366 6.910 -5.253 1.00 98.69 74 ALA A C 1
ATOM 551 O O . ALA A 1 74 ? 4.572 7.268 -4.383 1.00 98.69 74 ALA A O 1
ATOM 552 N N . VAL A 1 75 ? 6.539 7.528 -5.438 1.00 98.75 75 VAL A N 1
ATOM 553 C CA . VAL A 1 75 ? 6.991 8.672 -4.626 1.00 98.75 75 VAL A CA 1
ATOM 554 C C . VAL A 1 75 ? 6.016 9.845 -4.732 1.00 98.75 75 VAL A C 1
ATOM 556 O O . VAL A 1 75 ? 5.598 10.376 -3.705 1.00 98.75 75 VAL A O 1
ATOM 559 N N . GLN A 1 76 ? 5.590 10.205 -5.945 1.00 98.75 76 GLN A N 1
ATOM 560 C CA . GLN A 1 76 ? 4.597 11.265 -6.161 1.00 98.75 76 GLN A CA 1
ATOM 561 C C . GLN A 1 76 ? 3.262 10.957 -5.472 1.00 98.75 76 GLN A C 1
ATOM 563 O O . GLN A 1 76 ? 2.636 11.845 -4.900 1.00 98.75 76 GLN A O 1
ATOM 568 N N . THR A 1 77 ? 2.841 9.692 -5.477 1.00 98.69 77 THR A N 1
ATOM 569 C CA . THR A 1 77 ? 1.600 9.264 -4.818 1.00 98.69 77 THR A CA 1
ATOM 570 C C . THR A 1 77 ? 1.710 9.397 -3.300 1.00 98.69 77 THR A C 1
ATOM 572 O O . THR A 1 77 ? 0.803 9.933 -2.668 1.00 98.69 77 THR A O 1
ATOM 575 N N . PHE A 1 78 ? 2.835 8.989 -2.702 1.00 98.31 78 PHE A N 1
ATOM 576 C CA . PHE A 1 78 ? 3.088 9.230 -1.279 1.00 98.31 78 PHE A CA 1
ATOM 577 C C . PHE A 1 78 ? 3.090 10.721 -0.939 1.00 98.31 78 PHE A C 1
ATOM 579 O O . PHE A 1 78 ? 2.455 11.118 0.034 1.00 98.31 78 PHE A O 1
ATOM 586 N N . GLN A 1 79 ? 3.768 11.547 -1.739 1.00 98.19 79 GLN A N 1
ATOM 587 C CA . GLN A 1 79 ? 3.813 12.998 -1.538 1.00 98.19 79 GLN A CA 1
ATOM 588 C C . GLN A 1 79 ? 2.411 13.614 -1.574 1.00 98.19 79 GLN A C 1
ATOM 590 O O . GLN A 1 79 ? 2.053 14.348 -0.657 1.00 98.19 79 GLN A O 1
ATOM 595 N N . ALA A 1 80 ? 1.594 13.247 -2.564 1.00 97.56 80 ALA A N 1
ATOM 596 C CA . ALA A 1 80 ? 0.221 13.726 -2.679 1.00 97.56 80 ALA A CA 1
ATOM 597 C C . ALA A 1 80 ? -0.642 13.317 -1.474 1.00 97.56 80 ALA A C 1
ATOM 599 O O . ALA A 1 80 ? -1.418 14.126 -0.967 1.00 97.56 80 ALA A O 1
ATOM 600 N N . LEU A 1 81 ? -0.496 12.083 -0.974 1.00 95.50 81 LEU A N 1
ATOM 601 C CA . LEU A 1 81 ? -1.199 11.634 0.232 1.00 95.50 81 LEU A CA 1
ATOM 602 C C . LEU A 1 81 ? -0.751 12.421 1.472 1.00 95.50 81 LEU A C 1
ATOM 604 O O . LEU A 1 81 ? -1.595 12.864 2.248 1.00 95.50 81 LEU A O 1
ATOM 608 N N . ILE A 1 82 ? 0.557 12.632 1.646 1.00 95.00 82 ILE A N 1
ATOM 609 C CA . ILE A 1 82 ? 1.109 13.424 2.755 1.00 95.00 82 ILE A CA 1
ATOM 610 C C . ILE A 1 82 ? 0.556 14.851 2.720 1.00 95.00 82 ILE A C 1
ATOM 612 O O . ILE A 1 82 ? 0.071 15.339 3.738 1.00 95.00 82 ILE A O 1
ATOM 616 N N . GLU A 1 83 ? 0.583 15.503 1.558 1.00 95.25 83 GLU A N 1
ATOM 617 C CA . GLU A 1 83 ? 0.049 16.855 1.377 1.00 95.25 83 GLU A CA 1
ATOM 618 C C . GLU A 1 83 ? -1.457 16.911 1.667 1.00 95.25 83 GLU A C 1
ATOM 620 O O . GLU A 1 83 ? -1.915 17.770 2.421 1.00 95.25 83 GLU A O 1
ATOM 625 N N . THR A 1 84 ? -2.220 15.943 1.151 1.00 94.25 84 THR A N 1
ATOM 626 C CA . THR A 1 84 ? -3.671 15.842 1.370 1.00 94.25 84 THR A CA 1
ATOM 627 C C . THR A 1 84 ? -4.012 15.758 2.859 1.00 94.25 84 THR A C 1
ATOM 629 O O . THR A 1 84 ? -4.929 16.432 3.332 1.00 94.25 84 THR A O 1
ATOM 632 N N . PHE A 1 85 ? -3.263 14.957 3.622 1.00 89.56 85 PHE A N 1
ATOM 633 C CA . PHE A 1 85 ? -3.520 14.748 5.048 1.00 89.56 85 PHE A CA 1
ATOM 634 C C . PHE A 1 85 ? -2.825 15.755 5.974 1.00 89.56 85 PHE A C 1
ATOM 636 O O . PHE A 1 85 ? -3.129 15.776 7.168 1.00 89.56 85 PHE A O 1
ATOM 643 N N . ALA A 1 86 ? -1.955 16.631 5.462 1.00 89.31 86 ALA A N 1
ATOM 644 C CA . ALA A 1 86 ? -1.237 17.620 6.271 1.00 89.31 86 ALA A CA 1
ATOM 645 C C . ALA A 1 86 ? -2.188 18.533 7.071 1.00 89.31 86 ALA A C 1
ATOM 647 O O . ALA A 1 86 ? -1.927 18.853 8.231 1.00 89.31 86 ALA A O 1
ATOM 648 N N . SER A 1 87 ? -3.333 18.895 6.484 1.00 82.25 87 SER A N 1
ATOM 649 C CA . SER A 1 87 ? -4.346 19.733 7.141 1.00 82.25 87 SER A CA 1
ATOM 650 C C . SER A 1 87 ? -5.063 19.036 8.308 1.00 82.25 87 SER A C 1
ATOM 652 O O . SER A 1 87 ? -5.468 19.701 9.259 1.00 82.25 87 SER A O 1
ATOM 654 N N . VAL A 1 88 ? -5.171 17.702 8.281 1.00 79.12 88 VAL A N 1
ATOM 655 C CA . VAL A 1 88 ? -5.809 16.905 9.344 1.00 79.12 88 VAL A CA 1
ATOM 656 C C . VAL A 1 88 ? -4.921 16.847 10.590 1.00 79.12 88 VAL A C 1
ATOM 658 O O . VAL A 1 88 ? -5.426 16.873 11.710 1.00 79.12 88 VAL A O 1
ATOM 661 N N . GLY A 1 89 ? -3.596 16.828 10.407 1.00 64.88 89 GLY A N 1
ATOM 662 C CA . GLY A 1 89 ? -2.628 16.853 11.507 1.00 64.88 89 GLY A CA 1
ATOM 663 C C . GLY A 1 89 ? -2.514 18.214 12.198 1.00 64.88 89 GLY A C 1
ATOM 664 O O . GLY A 1 89 ? -2.302 18.268 13.403 1.00 64.88 89 GLY A O 1
ATOM 665 N N . ALA A 1 90 ? -2.716 19.314 11.465 1.00 63.59 90 ALA A N 1
ATOM 666 C CA . ALA A 1 90 ? -2.568 20.673 11.993 1.00 63.59 90 ALA A CA 1
ATOM 667 C C . ALA A 1 90 ? -3.654 21.083 13.012 1.00 63.59 90 ALA A C 1
ATOM 669 O O . ALA A 1 90 ? -3.466 22.05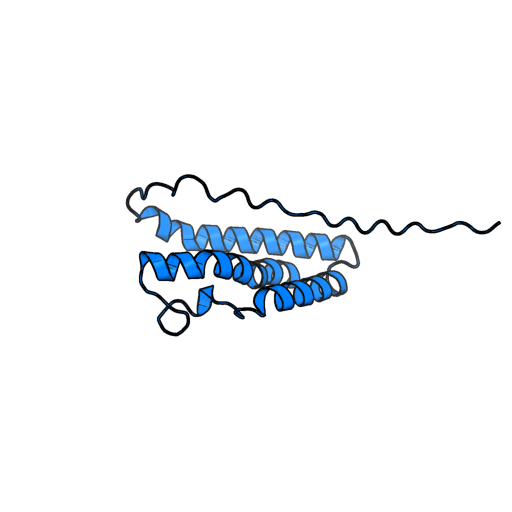0 13.748 1.00 63.59 90 ALA A O 1
ATOM 670 N N . GLY A 1 91 ? -4.787 20.371 13.049 1.00 57.50 91 GLY A N 1
ATOM 671 C CA . GLY A 1 91 ? -5.894 20.622 13.980 1.00 57.50 91 GLY A CA 1
ATOM 672 C C . GLY A 1 91 ? -6.021 19.607 15.120 1.00 57.50 91 GLY A C 1
ATOM 673 O O . GLY A 1 91 ? -6.892 19.771 15.976 1.00 57.50 91 GLY A O 1
ATOM 674 N N . ALA A 1 92 ? -5.199 18.553 15.142 1.00 59.31 92 ALA A N 1
ATOM 675 C CA . ALA A 1 92 ? -5.238 17.565 16.211 1.00 59.31 92 ALA A CA 1
ATOM 676 C C . ALA A 1 92 ? -4.493 18.116 17.443 1.00 59.31 92 ALA A C 1
ATOM 678 O O . ALA A 1 92 ? -3.338 18.524 17.305 1.00 59.31 92 ALA A O 1
ATOM 679 N N . PRO A 1 93 ? -5.103 18.142 18.647 1.00 55.62 93 PRO A N 1
ATOM 680 C CA . PRO A 1 93 ? -4.338 18.397 19.864 1.00 55.62 93 PRO A CA 1
ATOM 681 C C . PRO A 1 93 ? -3.219 17.357 19.956 1.00 55.62 93 PRO A C 1
ATOM 683 O O . PRO A 1 93 ? -3.413 16.235 19.493 1.00 55.62 93 PRO A O 1
ATOM 686 N N . ASP A 1 94 ? -2.077 17.745 20.525 1.00 56.03 94 ASP A N 1
ATOM 687 C CA . ASP A 1 94 ? -0.846 16.953 20.633 1.00 56.03 94 ASP A CA 1
ATOM 688 C C . ASP A 1 94 ? -1.132 15.602 21.321 1.00 56.03 94 ASP A C 1
ATOM 690 O O . ASP A 1 94 ? -1.066 15.450 22.544 1.00 56.03 94 ASP A O 1
ATOM 694 N N . LEU A 1 95 ? -1.592 14.624 20.537 1.00 53.25 95 LEU A N 1
ATOM 695 C CA . LEU A 1 95 ? -1.893 13.288 21.013 1.00 53.25 95 LEU A CA 1
ATOM 696 C C . LEU A 1 95 ? -0.538 12.628 21.232 1.00 53.25 95 LEU A C 1
ATOM 698 O O . LEU A 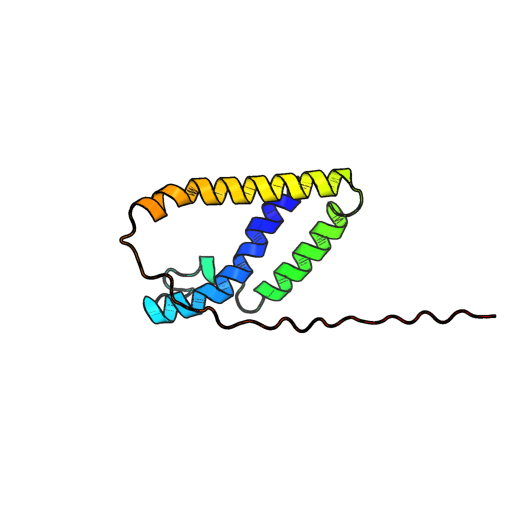1 95 ? 0.252 12.572 20.286 1.00 53.25 95 LEU A O 1
ATOM 702 N N . PRO A 1 96 ? -0.250 12.109 22.437 1.00 46.75 96 PRO A N 1
ATOM 703 C CA . PRO A 1 96 ? 1.012 11.439 22.679 1.00 46.75 96 PRO A CA 1
ATOM 704 C C . PRO A 1 96 ? 1.158 10.329 21.640 1.00 46.75 96 PRO A C 1
ATOM 706 O O . PRO A 1 96 ? 0.325 9.418 21.578 1.00 46.75 96 PRO A O 1
ATOM 709 N N . VAL A 1 97 ? 2.195 10.433 20.798 1.00 53.03 97 VAL A N 1
ATOM 710 C CA . VAL A 1 97 ? 2.591 9.354 19.895 1.00 53.03 97 VAL A CA 1
ATOM 711 C C . VAL A 1 97 ? 2.699 8.111 20.765 1.00 53.03 97 VAL A C 1
ATOM 713 O O . VAL A 1 97 ? 3.464 8.092 21.730 1.00 53.03 97 VAL A O 1
ATOM 716 N N . ALA A 1 98 ? 1.831 7.127 20.525 1.00 47.38 98 ALA A N 1
ATOM 717 C CA . ALA A 1 98 ? 1.790 5.931 21.347 1.00 47.38 98 ALA A CA 1
ATOM 718 C C . ALA A 1 98 ? 3.194 5.322 21.325 1.00 47.38 98 ALA A C 1
ATOM 720 O O . ALA A 1 98 ? 3.663 4.867 20.280 1.00 47.38 98 ALA A O 1
ATOM 721 N N . ALA A 1 99 ? 3.885 5.409 22.462 1.00 47.97 99 ALA A N 1
ATOM 722 C CA . ALA A 1 99 ?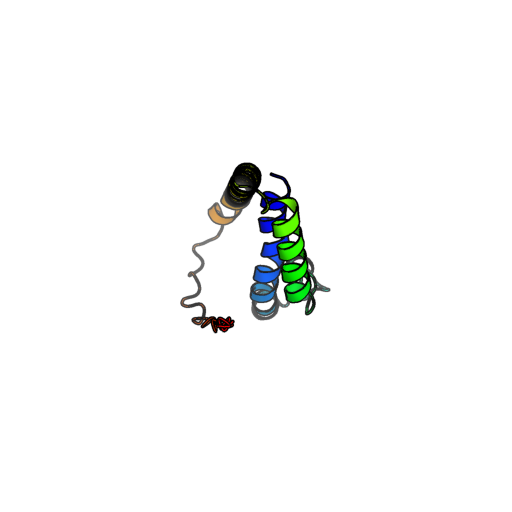 5.227 4.897 22.609 1.00 47.97 99 ALA A CA 1
ATOM 723 C C . ALA A 1 99 ? 5.225 3.422 22.195 1.00 47.97 99 ALA A C 1
ATOM 725 O O . ALA A 1 99 ? 4.407 2.633 22.673 1.00 47.97 99 ALA A O 1
ATOM 726 N N . THR A 1 100 ? 6.174 3.073 21.325 1.00 44.16 100 THR A N 1
ATOM 727 C CA . THR A 1 100 ? 6.548 1.705 20.935 1.00 44.16 100 THR A CA 1
ATOM 728 C C . THR A 1 100 ? 5.450 0.869 20.270 1.00 44.16 100 THR A C 1
ATOM 730 O O . THR A 1 100 ? 4.726 0.113 20.912 1.00 44.16 100 THR A O 1
ATOM 733 N N . ALA A 1 101 ? 5.430 0.894 18.934 1.00 42.06 101 ALA A N 1
ATOM 734 C CA . ALA A 1 101 ? 5.032 -0.294 18.184 1.00 42.06 101 ALA A CA 1
ATOM 735 C C . ALA A 1 101 ? 5.977 -1.454 18.576 1.00 42.06 101 ALA A C 1
ATOM 737 O O . ALA A 1 101 ? 7.191 -1.233 18.642 1.00 42.06 101 ALA A O 1
ATOM 738 N N . PRO A 1 102 ? 5.476 -2.668 18.864 1.00 40.06 102 PRO A N 1
ATOM 739 C CA . PRO A 1 102 ? 6.345 -3.808 19.120 1.00 40.06 102 PRO A CA 1
ATOM 740 C C . PRO A 1 102 ? 7.171 -4.108 17.866 1.00 40.06 102 PRO A C 1
ATOM 742 O O . PRO A 1 102 ? 6.653 -4.103 16.747 1.00 40.06 102 PRO A O 1
ATOM 745 N N . SER A 1 103 ? 8.462 -4.363 18.059 1.00 47.94 103 SER A N 1
ATOM 746 C CA . SER A 1 103 ? 9.407 -4.751 17.017 1.00 47.94 103 SER A CA 1
ATOM 747 C C . SER A 1 103 ? 8.898 -6.009 16.303 1.00 47.94 103 SER A C 1
ATOM 749 O O . SER A 1 103 ? 9.017 -7.114 16.830 1.00 47.94 103 SER A O 1
ATOM 751 N N . MET A 1 104 ? 8.317 -5.873 15.109 1.00 40.12 104 MET A N 1
ATOM 752 C CA . MET A 1 104 ? 8.036 -7.033 14.263 1.00 40.12 104 MET A CA 1
ATOM 753 C C . MET A 1 104 ? 9.353 -7.509 13.648 1.00 40.12 104 MET A C 1
ATOM 755 O O . MET A 1 104 ? 9.892 -6.884 12.736 1.00 40.12 104 MET A O 1
ATOM 759 N N . SER A 1 105 ? 9.884 -8.620 14.154 1.00 44.50 105 SER A N 1
ATOM 760 C CA . SER A 1 105 ? 10.980 -9.335 13.508 1.00 44.50 105 SER A CA 1
ATOM 761 C C . SER A 1 105 ? 10.473 -9.973 12.213 1.00 44.50 105 SER A C 1
ATOM 763 O O . SER A 1 105 ? 9.642 -10.882 12.249 1.00 44.50 105 SER A O 1
ATOM 765 N N . PHE A 1 106 ? 10.983 -9.523 11.069 1.00 41.12 106 PHE A N 1
ATOM 766 C CA . PHE A 1 106 ? 10.786 -10.215 9.800 1.00 41.12 106 PHE A CA 1
ATOM 767 C C . PHE A 1 106 ? 11.716 -11.431 9.752 1.00 41.12 106 PHE A C 1
ATOM 769 O O . PHE A 1 106 ? 12.937 -11.286 9.728 1.00 41.12 106 PHE A O 1
ATOM 776 N N . VAL A 1 107 ? 11.148 -12.639 9.722 1.00 43.72 107 VAL A N 1
ATOM 777 C CA . VAL A 1 107 ? 11.905 -13.851 9.385 1.00 43.72 107 VAL A CA 1
ATOM 778 C C . VAL A 1 107 ? 12.208 -13.808 7.888 1.00 43.72 107 VAL A C 1
ATOM 780 O O . VAL A 1 107 ? 11.342 -14.061 7.050 1.00 43.72 107 VAL A O 1
ATOM 783 N N . SER A 1 108 ? 13.449 -13.460 7.553 1.00 43.00 108 SER A N 1
ATOM 784 C CA . SER A 1 108 ? 13.994 -13.593 6.203 1.00 43.00 108 SER A CA 1
ATOM 785 C C . SER A 1 108 ? 14.158 -15.078 5.884 1.00 43.00 108 SER A C 1
ATOM 787 O O . SER A 1 108 ? 15.076 -15.730 6.377 1.00 43.00 108 SER A O 1
ATOM 789 N N . THR A 1 109 ? 13.249 -15.640 5.087 1.00 40.44 109 THR A N 1
ATOM 790 C CA . THR A 1 109 ? 13.447 -16.980 4.520 1.00 40.44 109 THR A CA 1
ATOM 791 C C . THR A 1 109 ? 14.229 -16.820 3.222 1.00 40.44 109 THR A C 1
ATOM 793 O O . THR A 1 109 ? 13.652 -16.665 2.148 1.00 40.44 109 THR A O 1
ATOM 796 N N . ALA A 1 110 ? 15.558 -16.806 3.324 1.00 39.53 110 ALA A N 1
ATOM 797 C CA . ALA A 1 110 ? 16.429 -16.936 2.166 1.00 39.53 110 ALA A CA 1
ATOM 798 C C . ALA A 1 110 ? 16.369 -18.391 1.674 1.00 39.53 110 ALA A C 1
ATOM 800 O O . ALA A 1 110 ? 16.939 -19.293 2.287 1.00 39.53 110 ALA A O 1
ATOM 801 N N . ALA A 1 111 ? 15.658 -18.628 0.573 1.00 40.91 111 ALA A N 1
ATOM 802 C CA . ALA A 1 111 ? 15.741 -19.885 -0.156 1.00 40.91 111 ALA A CA 1
ATOM 803 C C . ALA A 1 111 ? 17.086 -19.934 -0.900 1.00 40.91 111 ALA A C 1
ATOM 805 O O . ALA A 1 111 ? 17.244 -19.352 -1.973 1.00 40.91 111 ALA A O 1
ATOM 806 N N . ALA A 1 112 ? 18.074 -20.608 -0.312 1.00 37.12 112 ALA A N 1
ATOM 807 C CA . ALA A 1 112 ? 19.317 -20.947 -0.990 1.00 37.12 112 ALA A CA 1
ATOM 808 C C . ALA A 1 112 ? 19.029 -22.014 -2.058 1.00 37.12 112 ALA A C 1
ATOM 810 O O . ALA A 1 112 ? 18.881 -23.193 -1.748 1.00 37.12 112 ALA A O 1
ATOM 811 N N . THR A 1 113 ? 18.948 -21.604 -3.324 1.00 42.84 113 THR A N 1
ATOM 812 C CA . THR A 1 113 ? 18.994 -22.547 -4.447 1.00 42.84 113 THR A CA 1
ATOM 813 C C . THR A 1 113 ? 20.461 -22.790 -4.783 1.00 42.84 113 THR A C 1
ATOM 815 O O . THR A 1 113 ? 21.104 -21.978 -5.444 1.00 42.84 113 THR A O 1
ATOM 818 N N . SER A 1 114 ? 21.010 -23.889 -4.266 1.00 40.28 114 SER A N 1
ATOM 819 C CA . SER A 1 114 ? 22.295 -24.429 -4.707 1.00 40.28 114 SER A CA 1
ATOM 820 C C . SER A 1 114 ? 22.106 -25.035 -6.100 1.00 40.28 114 SER A C 1
ATOM 822 O O . SER A 1 114 ? 21.362 -26.001 -6.260 1.00 40.28 114 SER A O 1
ATOM 824 N N . VAL A 1 115 ? 22.748 -24.449 -7.112 1.00 45.78 115 VAL A N 1
ATOM 825 C CA . VAL A 1 115 ? 22.880 -25.057 -8.440 1.00 45.78 115 VAL A CA 1
ATOM 826 C C . VAL A 1 115 ? 24.198 -25.822 -8.461 1.00 45.78 115 VAL A C 1
ATOM 828 O O . VAL A 1 115 ? 25.271 -25.235 -8.336 1.00 45.78 115 VAL A O 1
ATOM 831 N N . ALA A 1 116 ? 24.095 -27.143 -8.580 1.00 44.09 116 ALA A N 1
ATOM 832 C CA . ALA A 1 116 ? 25.216 -28.042 -8.793 1.00 44.09 116 ALA A CA 1
ATOM 833 C C . ALA A 1 116 ? 25.700 -27.957 -10.251 1.00 44.09 116 ALA A C 1
ATOM 835 O O . ALA A 1 116 ? 24.912 -28.088 -11.187 1.00 44.09 116 ALA A O 1
ATOM 836 N N . THR A 1 117 ? 27.004 -27.759 -10.428 1.00 42.41 117 THR A N 1
ATOM 837 C CA . THR A 1 117 ? 27.720 -27.840 -11.708 1.00 42.41 117 THR A CA 1
ATOM 838 C C . THR A 1 117 ? 27.930 -29.309 -12.096 1.00 42.41 117 THR A C 1
ATOM 840 O O . THR A 1 117 ? 28.461 -30.051 -11.266 1.00 42.41 117 THR A O 1
ATOM 843 N N . PRO A 1 118 ? 27.587 -29.765 -13.315 1.00 56.75 118 PRO A N 1
ATOM 844 C CA . PRO A 1 118 ? 28.071 -31.046 -13.810 1.00 56.75 118 PRO A CA 1
ATOM 845 C C . PRO A 1 118 ? 29.430 -30.890 -14.512 1.00 56.75 118 PRO A C 1
ATOM 847 O O . PRO A 1 118 ? 29.732 -29.831 -15.065 1.00 56.75 118 PRO A O 1
ATOM 850 N N . GLN A 1 119 ? 30.236 -31.954 -14.423 1.00 48.88 119 GLN A N 1
ATOM 851 C CA . GLN A 1 119 ? 31.527 -32.128 -15.102 1.00 48.88 119 GLN A CA 1
ATOM 852 C C . GLN A 1 119 ? 31.423 -32.064 -16.625 1.00 48.88 119 GLN A C 1
ATOM 854 O O . GLN A 1 119 ? 30.387 -32.521 -17.160 1.00 48.88 119 GLN A O 1
#

Foldseek 3Di:
DVLLLVLLQLVVLVVLVVCQVVCCVPPVAHCVRPSVSSCRPPPCSVVVNVVSVVVCCVPQVPDDVSVVVSNVNNVVNVVVVCVVCVVVVVPDDCDPPPPDDDDDDDDDPPPDDDDDDDD

pLDDT: mean 83.21, std 21.74, range [37.12, 98.75]

Secondary structure (DSSP, 8-state):
-HHHHHHHHHHHHHHHHHHHHHHHHHH--BTTBBTHHHHTTGGGHHHHHHHHHHHHHHHHSSSHHHHHHHHHHHHHHHHHHHHHHHHHHTTS------S----------------PPP-

Sequence (119 aa):
AAFGSLYVLEGSALGGQVLTPMLLARHGLTPERGAAYFHGFGERTGAMWREFRQLADAQAGANETDRDAACHAAVQTFQALIETFASVGAGAPDLPVAATAPSMSFVSTAAATSVATPQ

Radius of gyration: 18.95 Å; chains: 1; bounding box: 51×53×40 Å